Protein AF-A0A1X0R4B8-F1 (afdb_monomer_lite)

InterPro domains:
  IPR018306 Bacteriophage T5, Orf172 DNA-binding [PF10544] (16-63)
  IPR053006 Meiosis-associated regulatory protein [PTHR28094] (1-70)

pLDDT: mean 76.87, std 15.64, range [32.75, 93.5]

Foldseek 3Di:
DQVVQQDAPDPPGHGFKWWKKFFDCVQVPDCVPHGDMDIDGDNDPVVVQVVVCVVSVGRIGTPAIVVGDPDPDPPPDDPD

Radius of gyration: 14.41 Å; chains: 1; bounding box: 30×35×36 Å

Structure (mmCIF, N/CA/C/O backbone):
data_AF-A0A1X0R4B8-F1
#
_entry.id   AF-A0A1X0R4B8-F1
#
loop_
_atom_site.group_PDB
_atom_site.id
_atom_site.type_symbol
_atom_site.label_atom_id
_atom_site.label_alt_id
_atom_site.label_comp_id
_atom_site.label_asym_id
_atom_site.label_entity_id
_atom_site.label_seq_id
_atom_site.pdbx_PDB_ins_code
_atom_site.Cartn_x
_atom_site.Cartn_y
_atom_site.Cartn_z
_atom_site.occupancy
_atom_site.B_iso_or_equiv
_atom_site.auth_seq_id
_atom_site.auth_comp_id
_atom_site.auth_asym_id
_atom_site.auth_atom_id
_atom_site.pdbx_PDB_model_num
ATOM 1 N N . LEU A 1 1 ? -7.265 -11.649 17.223 1.00 59.47 1 LEU A N 1
ATOM 2 C CA . LEU A 1 1 ? -6.205 -11.135 16.325 1.00 59.47 1 LEU A CA 1
ATOM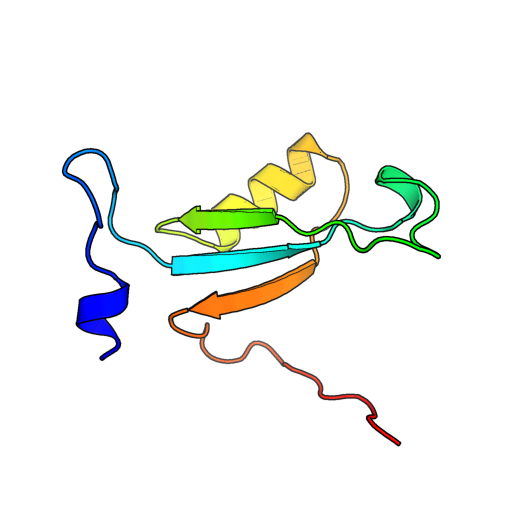 3 C C . LEU A 1 1 ? -6.678 -9.973 15.443 1.00 59.47 1 LEU A C 1
ATOM 5 O O . LEU A 1 1 ? -6.184 -8.876 15.631 1.00 59.47 1 LEU A O 1
ATOM 9 N N . LEU A 1 2 ? -7.665 -10.159 14.553 1.00 66.25 2 LEU A N 1
ATOM 10 C CA . LEU A 1 2 ? -8.096 -9.141 13.566 1.00 66.25 2 LEU A CA 1
ATOM 11 C C . LEU A 1 2 ? -8.405 -7.751 14.157 1.00 66.25 2 LEU A C 1
ATOM 13 O O . LEU A 1 2 ? -7.954 -6.742 13.627 1.00 66.25 2 LEU A O 1
ATOM 17 N N . ARG A 1 3 ? -9.122 -7.685 15.289 1.00 69.25 3 ARG A N 1
ATOM 18 C CA . ARG A 1 3 ? -9.414 -6.410 15.973 1.00 69.25 3 ARG A CA 1
ATOM 19 C C . ARG A 1 3 ? -8.164 -5.687 16.477 1.00 69.25 3 ARG A C 1
ATOM 21 O O . ARG A 1 3 ? -8.149 -4.466 16.436 1.00 69.25 3 ARG A O 1
ATOM 28 N N . GLU A 1 4 ? -7.140 -6.416 16.921 1.00 68.12 4 GLU A N 1
ATOM 29 C CA . GLU A 1 4 ? -5.868 -5.830 17.372 1.00 68.12 4 GLU A CA 1
ATOM 30 C C . GLU A 1 4 ? -5.075 -5.252 16.195 1.00 68.12 4 GLU A C 1
ATOM 32 O O . GLU A 1 4 ? -4.499 -4.179 16.312 1.00 68.12 4 GLU A O 1
ATOM 37 N N . MET A 1 5 ? -5.118 -5.907 15.030 1.00 66.94 5 MET A N 1
ATOM 38 C CA . MET A 1 5 ? -4.419 -5.451 13.819 1.00 66.94 5 MET A CA 1
ATOM 39 C C . MET A 1 5 ? -5.019 -4.172 13.221 1.00 66.94 5 MET A C 1
ATOM 41 O O . MET A 1 5 ? -4.317 -3.400 12.569 1.00 66.94 5 MET A O 1
ATOM 45 N N . MET A 1 6 ? -6.307 -3.919 13.473 1.00 70.94 6 MET A N 1
ATOM 46 C CA . MET A 1 6 ? -6.971 -2.680 13.065 1.00 70.94 6 MET A CA 1
ATOM 47 C C . MET A 1 6 ? -6.763 -1.523 14.046 1.00 70.94 6 MET A C 1
ATOM 49 O O . MET A 1 6 ? -7.176 -0.404 13.738 1.00 70.94 6 MET A O 1
ATOM 53 N N . LYS A 1 7 ? -6.148 -1.751 15.216 1.00 70.69 7 LYS A N 1
ATOM 54 C CA . LYS A 1 7 ? -5.898 -0.669 16.170 1.00 70.69 7 LYS A CA 1
ATOM 55 C C . LYS A 1 7 ? -4.832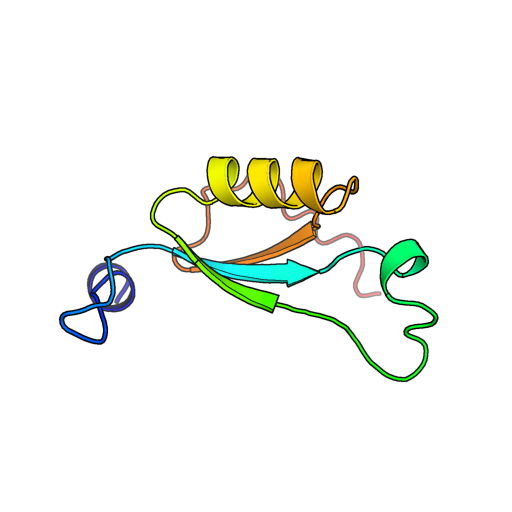 0.294 15.630 1.00 70.69 7 LYS A C 1
ATOM 57 O O . LYS A 1 7 ? -3.878 -0.127 14.962 1.00 70.69 7 LYS A O 1
ATOM 62 N N . PRO A 1 8 ? -4.980 1.598 15.902 1.00 73.75 8 PRO A N 1
ATOM 63 C CA . PRO A 1 8 ? -3.925 2.558 15.618 1.00 73.75 8 PRO A CA 1
ATOM 64 C C . PRO A 1 8 ? -2.674 2.234 16.453 1.00 73.75 8 PRO A C 1
ATOM 66 O O . PRO A 1 8 ? -2.790 1.819 17.604 1.00 73.75 8 PRO A O 1
ATOM 69 N N . LEU A 1 9 ? -1.482 2.374 15.856 1.00 75.75 9 LEU A N 1
ATOM 70 C CA . LEU A 1 9 ? -0.200 2.105 16.537 1.00 75.75 9 LEU A CA 1
ATOM 71 C C . LEU A 1 9 ? 0.346 3.352 17.251 1.00 75.75 9 LEU A C 1
ATOM 73 O O . LEU A 1 9 ? 1.284 3.262 18.037 1.00 75.75 9 LEU A O 1
ATOM 77 N N . SER A 1 10 ? -0.238 4.516 16.970 1.00 80.50 10 SER A N 1
ATOM 78 C CA . SER A 1 10 ? 0.082 5.806 17.571 1.00 80.50 10 SER A CA 1
ATOM 79 C C . SER A 1 10 ? -1.196 6.643 17.677 1.00 80.50 10 SER A C 1
ATOM 81 O O . SER A 1 10 ? -2.164 6.367 16.973 1.00 80.50 10 SER A O 1
ATOM 83 N N . GLU A 1 11 ? -1.215 7.698 18.493 1.00 78.00 11 GLU A N 1
ATOM 84 C CA . GLU A 1 11 ? -2.378 8.605 18.569 1.00 78.00 11 GLU A CA 1
ATOM 85 C C . GLU A 1 11 ? -2.678 9.325 17.243 1.00 78.00 11 GLU A C 1
ATOM 87 O O . GLU A 1 11 ? -3.800 9.769 17.004 1.00 78.00 11 GLU A O 1
ATOM 92 N N . LYS A 1 12 ? -1.672 9.442 16.368 1.00 79.56 12 LYS A N 1
ATOM 93 C CA . LYS A 1 12 ? -1.807 10.049 15.037 1.00 79.56 12 LYS A CA 1
ATOM 94 C C . LYS A 1 12 ? -2.273 9.043 13.989 1.00 79.56 12 LYS A C 1
ATOM 96 O O . LYS A 1 12 ? -2.809 9.444 12.952 1.00 79.56 12 LYS A O 1
ATOM 101 N N . ASP A 1 13 ? -2.062 7.755 14.240 1.00 70.69 13 ASP A N 1
ATOM 102 C CA . ASP A 1 13 ? -2.511 6.699 13.352 1.00 70.69 13 ASP A CA 1
ATOM 103 C C . ASP A 1 13 ? -4.030 6.600 13.432 1.00 70.69 13 ASP A C 1
ATOM 105 O O . ASP A 1 13 ? -4.626 6.582 14.507 1.00 70.69 13 ASP A O 1
ATOM 109 N N . LYS A 1 14 ? -4.675 6.490 12.274 1.00 71.44 14 LYS A N 1
ATOM 110 C CA . LYS A 1 14 ? -6.083 6.101 12.214 1.00 71.44 14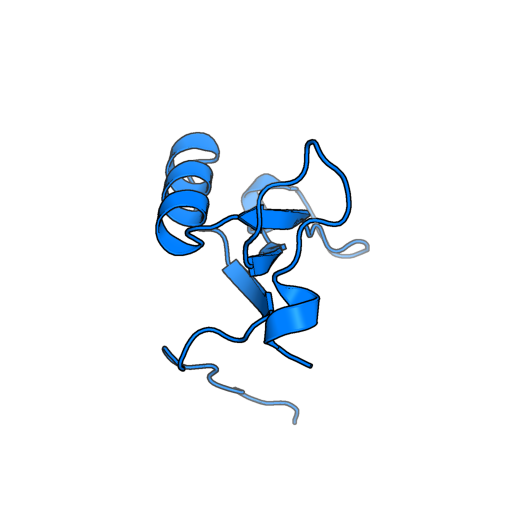 LYS A CA 1
ATOM 111 C C . LYS A 1 14 ? -6.173 4.577 12.095 1.00 71.44 14 LYS A C 1
ATOM 113 O O . LYS A 1 14 ? -5.292 3.975 11.473 1.00 71.44 14 LYS A O 1
ATOM 118 N N . PRO A 1 15 ? -7.211 3.943 12.669 1.00 76.25 15 PRO A N 1
ATOM 119 C CA . PRO A 1 15 ? -7.473 2.525 12.435 1.00 76.25 15 PRO A CA 1
ATOM 120 C C . PRO A 1 15 ? -7.622 2.252 10.933 1.00 76.25 15 PRO A C 1
ATOM 122 O O . PRO A 1 15 ? -7.971 3.158 10.179 1.00 76.25 15 PRO A O 1
ATOM 125 N N . GLY A 1 16 ? -7.377 1.023 10.481 1.00 83.00 16 GLY A N 1
ATOM 126 C CA . GLY A 1 16 ? -7.572 0.666 9.073 1.00 83.00 16 GLY A CA 1
ATOM 127 C C . GLY A 1 16 ? -6.817 -0.577 8.620 1.00 83.00 16 GLY A C 1
ATOM 128 O O . GLY A 1 16 ? -6.079 -1.191 9.389 1.00 83.00 16 GLY A O 1
ATOM 129 N N . PHE A 1 17 ? -7.007 -0.913 7.347 1.00 85.12 17 PHE A N 1
ATOM 130 C CA . PHE A 1 17 ? -6.285 -1.964 6.645 1.00 85.12 17 PHE A CA 1
ATOM 131 C C . PHE A 1 17 ? -4.809 -1.600 6.532 1.00 85.12 17 PHE A C 1
ATOM 133 O O . PHE A 1 17 ? -4.485 -0.474 6.150 1.00 85.12 17 PHE A O 1
ATOM 140 N N . ILE A 1 18 ? -3.932 -2.559 6.807 1.00 88.88 18 ILE A N 1
ATOM 141 C CA . ILE A 1 18 ? -2.551 -2.550 6.323 1.00 88.88 18 ILE A CA 1
ATOM 142 C C . ILE A 1 18 ? -2.591 -3.173 4.931 1.00 88.88 18 ILE A C 1
ATOM 144 O O . ILE A 1 18 ? -3.203 -4.221 4.761 1.00 88.88 18 ILE A O 1
ATOM 148 N N . TYR A 1 19 ? -2.000 -2.535 3.930 1.00 90.44 19 TYR A N 1
ATOM 149 C CA . TYR A 1 19 ? -2.032 -3.039 2.559 1.00 90.44 19 TYR A CA 1
ATOM 150 C C . TYR A 1 19 ? -0.694 -2.827 1.860 1.00 90.44 19 TYR A C 1
ATOM 152 O O . TYR A 1 19 ? 0.015 -1.861 2.156 1.00 90.44 19 TYR A O 1
ATOM 160 N N . ALA A 1 20 ? -0.383 -3.713 0.921 1.00 92.44 20 ALA A N 1
ATOM 161 C CA . ALA A 1 20 ? 0.752 -3.616 0.019 1.00 92.44 20 ALA A CA 1
ATOM 162 C C . ALA A 1 20 ? 0.251 -3.580 -1.427 1.00 92.44 20 ALA A C 1
ATOM 164 O O . ALA A 1 20 ? -0.671 -4.314 -1.787 1.00 92.44 20 ALA A O 1
ATOM 165 N N . TYR A 1 21 ? 0.846 -2.718 -2.247 1.00 92.00 21 TYR A N 1
ATOM 166 C CA . TYR A 1 21 ? 0.555 -2.664 -3.676 1.00 92.00 21 TYR A CA 1
ATOM 167 C C . TYR A 1 21 ? 1.818 -2.427 -4.502 1.00 92.00 21 TYR A C 1
ATOM 169 O O . TYR A 1 21 ? 2.764 -1.793 -4.020 1.00 92.00 21 TYR A O 1
ATOM 177 N N . SER A 1 22 ? 1.798 -2.902 -5.742 1.00 90.12 22 SER A N 1
ATOM 178 C CA . SER A 1 22 ? 2.789 -2.633 -6.787 1.00 90.12 22 SER A CA 1
ATOM 179 C C . SER A 1 22 ? 2.196 -1.734 -7.875 1.00 90.12 22 SER A C 1
ATOM 181 O O . SER A 1 22 ? 0.980 -1.564 -7.999 1.00 90.12 22 SER A O 1
ATOM 183 N N . ILE A 1 23 ? 3.083 -1.108 -8.642 1.00 83.94 23 ILE A N 1
ATOM 184 C CA . ILE A 1 23 ? 2.756 -0.415 -9.891 1.00 83.94 23 ILE A CA 1
ATOM 185 C C . ILE A 1 23 ? 3.600 -1.077 -10.980 1.00 83.94 23 ILE A C 1
ATOM 187 O O . ILE A 1 23 ? 4.739 -1.463 -10.712 1.00 83.94 23 ILE A O 1
ATOM 191 N N . ASP A 1 24 ? 3.032 -1.204 -12.174 1.00 78.62 24 ASP A N 1
ATOM 192 C CA . ASP A 1 24 ? 3.670 -1.791 -13.351 1.00 78.62 24 ASP A CA 1
ATOM 193 C C . ASP A 1 24 ? 5.037 -1.166 -13.678 1.00 78.62 24 ASP A C 1
ATOM 195 O O . ASP A 1 24 ? 5.297 0.030 -13.477 1.00 78.62 24 ASP A O 1
ATOM 199 N N . GLU A 1 25 ? 5.905 -2.019 -14.218 1.00 71.00 25 GLU A N 1
ATOM 200 C CA . GLU A 1 25 ? 7.283 -1.727 -14.606 1.00 71.00 25 GLU A CA 1
ATOM 201 C C . GLU A 1 25 ? 7.400 -0.570 -15.607 1.00 71.00 25 GLU A C 1
ATOM 203 O O . GLU A 1 25 ? 8.377 0.179 -15.584 1.00 71.00 25 GLU A O 1
ATOM 208 N N . SER A 1 26 ? 6.377 -0.348 -16.436 1.00 70.75 26 SER A N 1
ATOM 209 C CA . SER A 1 26 ? 6.285 0.782 -17.369 1.00 70.75 26 SER A CA 1
ATOM 210 C C . SER A 1 26 ? 6.383 2.149 -16.686 1.00 70.75 26 SER A C 1
ATOM 212 O O . SER A 1 26 ? 6.760 3.126 -17.336 1.00 70.75 26 SER A O 1
ATOM 214 N N . ILE A 1 27 ? 6.089 2.236 -15.383 1.00 73.62 27 ILE A N 1
ATOM 215 C CA . ILE A 1 27 ? 6.185 3.475 -14.597 1.00 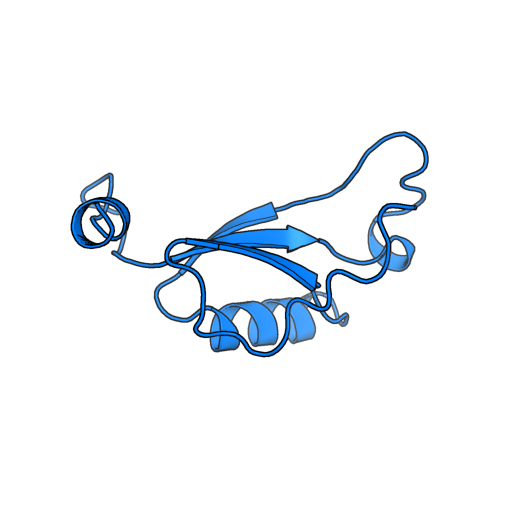73.62 27 ILE A CA 1
ATOM 216 C C . ILE A 1 27 ? 7.442 3.522 -13.740 1.00 73.62 27 ILE A C 1
ATOM 218 O O . ILE A 1 27 ? 8.036 4.586 -13.566 1.00 73.62 27 ILE A O 1
ATOM 222 N N . THR A 1 28 ? 7.843 2.391 -13.174 1.00 74.75 28 THR A N 1
ATOM 223 C CA . THR A 1 28 ? 8.972 2.330 -12.238 1.00 74.75 28 THR A CA 1
ATOM 224 C C . THR A 1 28 ? 10.318 2.115 -12.927 1.00 74.75 28 THR A C 1
ATOM 226 O O . THR A 1 28 ? 11.356 2.252 -12.284 1.00 74.75 28 THR A O 1
ATOM 229 N N . GLY A 1 29 ? 10.307 1.781 -14.220 1.00 73.62 29 GLY A N 1
ATOM 230 C CA . GLY A 1 29 ? 11.472 1.300 -14.951 1.00 73.62 29 GLY A CA 1
ATOM 231 C C . GLY A 1 29 ? 11.712 -0.203 -14.743 1.00 73.62 29 GLY A C 1
ATOM 232 O O . GLY A 1 29 ? 10.929 -0.859 -14.050 1.00 73.62 29 GLY A O 1
ATOM 233 N N . PRO A 1 30 ? 12.795 -0.746 -15.335 1.00 73.62 30 PRO A N 1
ATOM 234 C CA . PRO A 1 30 ? 13.104 -2.175 -15.303 1.00 73.62 30 PRO A CA 1
ATOM 235 C C . PRO A 1 30 ? 13.194 -2.713 -13.871 1.00 73.62 30 PRO A C 1
ATOM 237 O O . PRO A 1 30 ? 13.978 -2.203 -13.065 1.00 73.62 30 PRO A O 1
ATOM 240 N N . GLN A 1 31 ? 12.419 -3.757 -13.568 1.00 70.44 31 GLN A N 1
ATOM 241 C CA . GLN A 1 31 ? 12.375 -4.390 -12.244 1.00 70.44 31 GLN A CA 1
ATOM 242 C C . GLN A 1 31 ? 13.170 -5.706 -12.162 1.00 70.44 31 GLN A C 1
ATOM 244 O O . GLN A 1 31 ? 13.132 -6.380 -11.136 1.00 70.44 31 GLN A O 1
ATOM 249 N N . ASP A 1 32 ? 13.998 -6.020 -13.170 1.00 72.75 32 ASP A N 1
ATOM 250 C CA . ASP A 1 32 ? 14.820 -7.246 -13.268 1.00 72.75 32 ASP A CA 1
ATOM 251 C C . ASP A 1 32 ? 15.652 -7.567 -12.012 1.00 72.75 32 ASP A C 1
ATOM 253 O O . ASP A 1 32 ? 16.026 -8.715 -11.769 1.00 72.75 32 ASP A O 1
ATOM 257 N N . LYS A 1 33 ? 15.995 -6.541 -11.222 1.00 72.62 33 LYS A N 1
ATOM 258 C CA . LYS A 1 33 ? 16.755 -6.671 -9.969 1.00 72.62 33 LYS A CA 1
ATOM 259 C C . LYS A 1 33 ? 15.983 -6.278 -8.713 1.00 72.62 33 LYS A C 1
ATOM 261 O O . LYS A 1 33 ? 16.403 -6.671 -7.626 1.00 72.62 33 LYS A O 1
ATOM 266 N N . PHE A 1 34 ? 14.916 -5.488 -8.825 1.00 74.31 34 PHE A N 1
ATOM 267 C CA . PHE A 1 34 ? 14.242 -4.888 -7.673 1.00 74.31 34 PHE A CA 1
ATOM 268 C C . PHE A 1 34 ? 12.738 -4.803 -7.900 1.00 74.31 34 PHE A C 1
ATOM 270 O O . PHE A 1 34 ? 12.306 -4.228 -8.892 1.00 74.31 34 PHE A O 1
ATOM 277 N N . ALA A 1 35 ? 11.966 -5.295 -6.929 1.00 75.44 35 ALA A N 1
ATOM 278 C CA . ALA A 1 35 ? 10.521 -5.125 -6.899 1.00 75.44 35 ALA A CA 1
ATOM 279 C C . ALA A 1 35 ? 10.142 -3.805 -6.205 1.00 75.44 35 ALA A C 1
ATOM 281 O O . ALA A 1 35 ? 10.552 -3.571 -5.063 1.00 75.44 35 ALA A O 1
ATOM 282 N N . TYR A 1 36 ? 9.332 -2.960 -6.844 1.00 81.56 36 TYR A N 1
ATOM 283 C CA . TYR A 1 36 ? 8.782 -1.755 -6.218 1.00 81.56 36 TYR A CA 1
ATOM 284 C C . TYR A 1 36 ? 7.400 -2.030 -5.630 1.00 81.56 36 TYR A C 1
ATOM 286 O O . TYR A 1 36 ? 6.405 -2.167 -6.340 1.00 81.56 36 TYR A O 1
ATOM 294 N N . PHE A 1 37 ? 7.331 -2.033 -4.302 1.00 87.75 37 PHE A N 1
ATOM 295 C CA . PHE A 1 37 ? 6.084 -2.134 -3.554 1.00 87.75 37 PHE A CA 1
ATOM 296 C C . PHE A 1 37 ? 5.962 -0.990 -2.552 1.00 87.75 37 PHE A C 1
ATOM 298 O O . PHE A 1 37 ? 6.947 -0.492 -2.000 1.00 87.75 37 PHE A O 1
ATOM 305 N N . LYS A 1 38 ? 4.723 -0.581 -2.284 1.00 89.69 38 LYS A N 1
ATOM 306 C CA . LYS A 1 38 ? 4.411 0.369 -1.220 1.00 89.69 38 LYS A CA 1
ATOM 307 C C . LYS A 1 38 ? 3.483 -0.261 -0.204 1.00 89.69 38 LYS A C 1
ATOM 309 O O . LYS A 1 38 ? 2.414 -0.756 -0.546 1.00 89.69 38 LYS A O 1
ATOM 314 N N . ILE A 1 39 ? 3.873 -0.131 1.058 1.00 90.38 39 ILE A N 1
ATOM 315 C CA . ILE A 1 39 ? 3.069 -0.525 2.209 1.00 90.38 39 ILE A CA 1
ATOM 316 C C . ILE A 1 39 ? 2.390 0.723 2.774 1.00 90.38 39 ILE A C 1
ATOM 318 O O . ILE A 1 39 ? 3.009 1.783 2.909 1.00 90.38 39 ILE A O 1
ATOM 322 N N . GLY A 1 40 ? 1.100 0.624 3.078 1.00 88.19 40 GLY A N 1
ATOM 323 C CA . GLY A 1 40 ? 0.318 1.732 3.610 1.00 88.19 40 GLY A CA 1
ATOM 324 C C . GLY A 1 40 ? -0.768 1.296 4.583 1.00 88.19 40 GLY A C 1
ATOM 325 O O . GLY A 1 40 ? -1.048 0.111 4.749 1.00 88.19 40 GLY A O 1
ATOM 326 N N . ARG A 1 41 ? -1.398 2.293 5.216 1.00 87.69 41 ARG A N 1
ATOM 327 C CA . ARG A 1 41 ? -2.607 2.114 6.029 1.00 87.69 41 ARG A CA 1
ATOM 328 C C . ARG A 1 41 ? -3.756 2.953 5.485 1.00 87.69 41 ARG A C 1
ATOM 330 O O . ARG A 1 41 ? -3.541 4.082 5.043 1.00 87.69 41 ARG A O 1
ATOM 337 N N . THR A 1 42 ? -4.968 2.404 5.484 1.00 87.25 42 THR A N 1
ATOM 338 C CA . THR A 1 42 ? -6.182 3.122 5.057 1.00 87.25 42 THR A CA 1
ATOM 339 C C . THR A 1 42 ? -7.444 2.508 5.656 1.00 87.25 42 THR A C 1
ATOM 341 O O . THR A 1 42 ? -7.546 1.295 5.779 1.00 87.25 42 THR A O 1
ATOM 344 N N . ILE A 1 43 ? -8.447 3.330 5.973 1.00 87.81 43 ILE A N 1
ATOM 345 C CA . ILE A 1 43 ? -9.794 2.845 6.335 1.00 87.81 43 ILE A CA 1
ATOM 346 C C . ILE A 1 43 ? -10.575 2.320 5.127 1.00 87.81 43 ILE A C 1
ATOM 348 O O . ILE A 1 43 ? -11.511 1.546 5.288 1.00 87.81 43 ILE A O 1
ATOM 352 N N . ASN A 1 44 ? -10.211 2.759 3.920 1.00 87.75 44 ASN A N 1
ATOM 353 C CA . ASN A 1 44 ? -10.905 2.417 2.686 1.00 87.75 44 ASN A CA 1
ATOM 354 C C . ASN A 1 44 ? -9.873 2.124 1.595 1.00 87.75 44 ASN A C 1
ATOM 356 O O . ASN A 1 44 ? -9.229 3.036 1.063 1.00 87.75 44 ASN A O 1
ATOM 360 N N . LEU A 1 4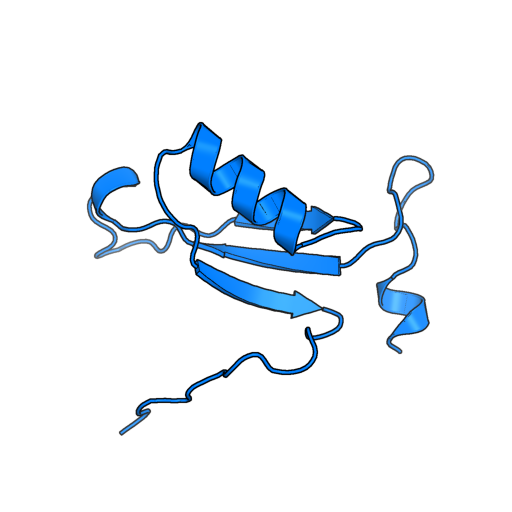5 ? -9.677 0.836 1.311 1.00 88.69 45 LEU A N 1
ATOM 361 C CA . LEU A 1 45 ? -8.678 0.375 0.353 1.00 88.69 45 LEU A CA 1
ATOM 362 C C . LEU A 1 45 ? -9.081 0.708 -1.089 1.00 88.69 45 LEU A C 1
ATOM 364 O O . LEU A 1 45 ? -8.261 1.246 -1.828 1.00 88.69 45 LEU A O 1
ATOM 368 N N . HIS A 1 46 ? -10.354 0.531 -1.454 1.00 90.06 46 HIS A N 1
ATOM 369 C CA . HIS A 1 46 ? -10.865 0.858 -2.792 1.00 90.06 46 HIS A CA 1
ATOM 370 C C . HIS A 1 46 ? -10.681 2.337 -3.144 1.00 90.06 46 HIS A C 1
ATOM 372 O O . HIS A 1 46 ? -10.122 2.673 -4.187 1.00 90.06 46 HIS A O 1
ATOM 378 N N . GLN A 1 47 ? -11.086 3.242 -2.248 1.00 91.75 47 GLN A N 1
ATOM 379 C CA . GLN A 1 47 ? -10.910 4.680 -2.461 1.00 91.75 47 GLN A CA 1
ATOM 380 C C . GLN A 1 47 ? -9.425 5.052 -2.556 1.00 91.75 47 GLN A C 1
ATOM 382 O O . GLN A 1 47 ? -9.035 5.913 -3.348 1.00 91.75 47 GLN A O 1
ATOM 387 N N . ARG A 1 48 ? -8.574 4.405 -1.751 1.00 91.88 48 ARG A N 1
ATOM 388 C CA . ARG A 1 48 ? -7.133 4.649 -1.761 1.00 91.88 48 ARG A CA 1
ATOM 389 C C . ARG A 1 48 ? -6.488 4.199 -3.070 1.00 91.88 48 ARG A C 1
ATOM 391 O O . ARG A 1 48 ? -5.708 4.976 -3.614 1.00 91.88 48 ARG A O 1
ATOM 398 N N . MET A 1 49 ? -6.832 3.016 -3.577 1.00 92.12 49 MET A N 1
ATOM 399 C CA . MET A 1 49 ? -6.349 2.516 -4.869 1.00 92.12 49 MET A CA 1
ATOM 400 C C . MET A 1 49 ? -6.855 3.370 -6.030 1.00 92.12 49 MET A C 1
ATOM 402 O O . MET A 1 49 ? -6.046 3.787 -6.846 1.00 92.12 49 MET A O 1
ATOM 406 N N . SER A 1 50 ? -8.126 3.784 -6.024 1.00 93.50 50 SER A N 1
ATOM 407 C CA . SER A 1 50 ? -8.664 4.720 -7.026 1.00 93.50 50 SER A CA 1
ATOM 408 C C . SER A 1 50 ? -7.905 6.057 -7.059 1.00 93.50 50 SER A C 1
ATOM 410 O O . SER A 1 50 ? -7.604 6.596 -8.126 1.00 93.50 50 SER A O 1
ATOM 412 N N . ASN A 1 51 ? -7.527 6.590 -5.891 1.00 92.88 51 ASN A N 1
ATOM 413 C CA . ASN A 1 51 ? -6.712 7.803 -5.818 1.00 92.88 51 ASN A CA 1
ATOM 414 C C . ASN A 1 51 ? -5.299 7.587 -6.378 1.00 92.88 51 ASN A C 1
ATOM 416 O O . ASN A 1 51 ? -4.806 8.450 -7.100 1.00 92.88 51 ASN A O 1
ATOM 420 N N . VAL A 1 52 ? -4.659 6.458 -6.053 1.00 90.31 52 VAL A N 1
ATOM 421 C CA . VAL A 1 52 ? -3.348 6.098 -6.614 1.00 90.31 52 VAL A CA 1
ATOM 422 C C . VAL A 1 52 ? -3.448 5.968 -8.130 1.00 90.31 52 VAL A C 1
ATOM 424 O O . VAL A 1 52 ? -2.659 6.599 -8.827 1.00 90.31 52 VAL A O 1
ATOM 427 N N . ALA A 1 53 ? -4.465 5.267 -8.635 1.00 91.25 53 ALA A N 1
ATOM 428 C CA . ALA A 1 53 ? -4.683 5.082 -10.061 1.00 91.25 53 ALA A CA 1
ATOM 429 C C . ALA A 1 53 ? -4.820 6.409 -10.806 1.00 91.25 53 ALA A C 1
ATOM 431 O O . ALA A 1 53 ? -4.152 6.644 -11.810 1.00 91.25 53 ALA A O 1
ATOM 432 N N . ARG A 1 54 ? -5.609 7.339 -10.257 1.00 92.44 54 ARG A N 1
ATOM 433 C CA . ARG A 1 54 ? -5.773 8.678 -10.833 1.00 92.44 54 ARG A CA 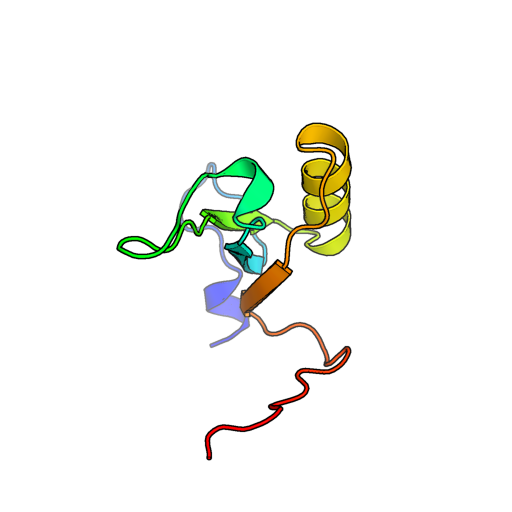1
ATOM 434 C C . ARG A 1 54 ? -4.482 9.500 -10.804 1.00 92.44 54 ARG A C 1
ATOM 436 O O . ARG A 1 54 ? -4.202 10.219 -11.759 1.00 92.44 54 ARG A O 1
ATOM 443 N N . THR A 1 55 ? -3.714 9.436 -9.717 1.00 89.19 55 THR A N 1
ATOM 444 C CA . THR A 1 55 ? -2.485 10.231 -9.556 1.00 89.19 55 THR A CA 1
ATOM 445 C C . THR A 1 55 ? -1.334 9.690 -10.401 1.00 89.19 55 THR A C 1
ATOM 447 O O . THR A 1 55 ? -0.637 10.471 -11.043 1.00 89.19 55 THR A O 1
ATOM 450 N N . CYS A 1 56 ? -1.150 8.373 -10.422 1.00 84.06 56 CYS A N 1
ATOM 451 C CA . CYS A 1 56 ? -0.085 7.701 -11.165 1.00 84.06 56 CYS A CA 1
ATOM 452 C C . CYS A 1 56 ? -0.471 7.405 -12.623 1.00 84.06 56 CYS A C 1
ATOM 454 O O . CYS A 1 56 ? 0.395 7.027 -13.402 1.00 84.06 56 CYS A O 1
ATOM 456 N N . ARG A 1 57 ? -1.747 7.604 -12.996 1.00 86.06 57 ARG A N 1
ATOM 457 C CA . ARG A 1 57 ? -2.340 7.255 -14.303 1.00 86.06 57 ARG A CA 1
ATOM 458 C C . ARG A 1 57 ? -2.172 5.776 -14.662 1.00 86.06 57 ARG A C 1
ATOM 460 O O . ARG A 1 57 ? -1.961 5.442 -15.824 1.00 86.06 57 ARG A O 1
ATOM 467 N N . HIS A 1 58 ? -2.250 4.910 -13.656 1.00 83.88 58 HIS A N 1
ATOM 468 C CA . HIS A 1 58 ? -2.013 3.481 -13.810 1.00 83.88 58 HIS A CA 1
ATOM 469 C C . HIS A 1 58 ? -2.642 2.681 -12.684 1.00 83.88 58 HIS A C 1
ATOM 471 O O . HIS A 1 58 ? -2.589 3.111 -11.534 1.00 83.88 58 HIS A O 1
ATOM 477 N N . GLU A 1 59 ? -3.197 1.520 -13.006 1.00 86.62 59 GLU A N 1
ATOM 478 C CA . GLU A 1 59 ? -3.926 0.709 -12.039 1.00 86.62 59 GLU A CA 1
ATOM 479 C C . GLU A 1 59 ? -2.955 -0.001 -11.077 1.00 86.62 59 GLU A C 1
ATOM 481 O O . GLU A 1 59 ? -2.129 -0.794 -11.524 1.00 86.62 59 GLU A O 1
ATOM 486 N N . PRO A 1 60 ? -2.995 0.283 -9.763 1.00 90.06 60 PRO A N 1
ATOM 487 C CA . PRO A 1 60 ? -2.149 -0.412 -8.803 1.00 90.06 60 PRO A CA 1
ATOM 488 C C . PRO A 1 60 ? -2.656 -1.839 -8.569 1.00 90.06 60 PRO A C 1
ATOM 490 O O . PRO A 1 60 ? -3.850 -2.054 -8.354 1.00 90.06 60 PRO A O 1
ATOM 493 N N . GLU A 1 61 ? -1.742 -2.801 -8.508 1.00 90.25 61 GLU A N 1
ATOM 494 C CA . GLU A 1 61 ? -2.064 -4.171 -8.118 1.00 90.25 61 GLU A CA 1
ATOM 495 C C . GLU A 1 61 ? -1.935 -4.310 -6.600 1.00 90.25 61 GLU A C 1
ATOM 497 O O . GLU A 1 61 ? -0.864 -4.108 -6.024 1.00 90.25 61 GLU A O 1
ATOM 502 N N . VAL A 1 62 ? -3.039 -4.634 -5.924 1.00 90.31 62 VAL A N 1
ATOM 503 C CA . VAL A 1 62 ? -3.009 -4.934 -4.489 1.00 90.31 62 VAL A CA 1
ATOM 504 C C . VAL A 1 62 ? -2.482 -6.350 -4.304 1.00 90.31 62 VAL A C 1
ATOM 506 O O . VAL A 1 62 ? -3.178 -7.313 -4.610 1.00 90.31 62 VAL A O 1
ATOM 509 N N . ILE A 1 63 ? -1.279 -6.455 -3.746 1.00 91.31 63 ILE A N 1
ATOM 510 C CA . ILE A 1 63 ? -0.612 -7.730 -3.466 1.00 91.31 63 ILE A CA 1
ATOM 511 C C . ILE A 1 63 ? -1.232 -8.375 -2.226 1.00 91.31 63 ILE A C 1
ATOM 513 O O . ILE A 1 63 ? -1.549 -9.560 -2.213 1.00 91.31 63 ILE A O 1
ATOM 517 N N . GLU A 1 64 ? -1.419 -7.584 -1.167 1.00 90.31 64 GLU A N 1
ATOM 518 C CA . GLU A 1 64 ? -1.936 -8.087 0.101 1.00 90.31 64 GLU A CA 1
ATOM 519 C C . GLU A 1 64 ? -2.662 -6.995 0.888 1.00 90.31 64 GLU A C 1
ATOM 521 O O . GLU A 1 64 ? -2.344 -5.804 0.807 1.00 90.31 64 GLU A O 1
ATOM 526 N N . SER A 1 65 ? -3.645 -7.411 1.686 1.00 90.25 65 SER A N 1
ATOM 527 C CA . SER A 1 65 ? -4.302 -6.555 2.667 1.00 90.25 65 SER A CA 1
ATOM 528 C C . SER A 1 65 ? -4.614 -7.325 3.942 1.00 90.25 65 SER A C 1
ATOM 530 O O . SER A 1 65 ? -4.940 -8.510 3.909 1.00 90.25 65 SER A O 1
ATOM 532 N N . ILE A 1 66 ? -4.513 -6.633 5.074 1.00 86.38 66 ILE A N 1
ATOM 533 C CA . ILE A 1 66 ? -4.806 -7.166 6.396 1.00 86.38 66 ILE A CA 1
ATOM 534 C C . ILE A 1 66 ? -5.705 -6.169 7.149 1.00 86.38 66 ILE A C 1
ATOM 536 O O . ILE A 1 66 ? -5.297 -5.024 7.356 1.00 86.38 66 ILE A O 1
ATOM 540 N N . PRO A 1 67 ? -6.906 -6.574 7.601 1.00 82.56 67 PRO A N 1
ATOM 541 C CA . PRO A 1 67 ? -7.515 -7.881 7.360 1.00 82.56 67 PRO A CA 1
ATOM 542 C C . PRO A 1 67 ? -7.779 -8.117 5.867 1.00 82.56 67 PRO A C 1
ATOM 544 O O . PRO A 1 67 ? -8.022 -7.161 5.133 1.00 82.56 67 PRO A O 1
ATOM 547 N N . SER A 1 68 ? -7.711 -9.373 5.424 1.00 81.62 68 SER A N 1
ATOM 548 C CA . SER A 1 68 ? -7.936 -9.720 4.019 1.00 81.62 68 SER A CA 1
ATOM 549 C C . SER A 1 68 ? -9.302 -9.217 3.570 1.00 81.62 68 SER A C 1
ATOM 551 O O . SER A 1 68 ? -10.305 -9.413 4.266 1.00 81.62 68 SER A O 1
ATOM 553 N N . LEU A 1 69 ? -9.347 -8.551 2.417 1.00 71.00 69 LEU A N 1
ATOM 554 C CA . LEU A 1 69 ? -10.620 -8.215 1.796 1.00 71.00 69 LEU A CA 1
ATOM 555 C C . LEU A 1 69 ? -11.394 -9.512 1.499 1.00 71.00 69 LEU A C 1
ATOM 557 O O . LEU A 1 69 ? -10.786 -10.491 1.061 1.00 71.00 69 LEU A O 1
ATOM 561 N N . PRO A 1 70 ? -12.719 -9.551 1.724 1.00 64.94 70 PRO A N 1
ATOM 562 C CA . PRO A 1 70 ? -13.532 -10.691 1.325 1.00 64.94 70 PRO A CA 1
ATOM 563 C C . PRO A 1 70 ? -13.396 -10.879 -0.190 1.00 64.94 70 PRO A C 1
ATOM 565 O O . PRO A 1 70 ? -13.784 -10.009 -0.963 1.00 64.94 70 PRO A O 1
ATOM 568 N N . ASN A 1 71 ? -12.767 -11.991 -0.572 1.00 51.84 71 ASN A N 1
ATOM 569 C CA . ASN A 1 71 ? -12.317 -12.357 -1.913 1.00 51.84 71 ASN A CA 1
ATOM 570 C C . ASN A 1 71 ? -13.138 -11.762 -3.071 1.00 51.84 71 ASN A C 1
ATOM 572 O O . ASN A 1 71 ? -14.145 -12.329 -3.488 1.00 51.84 71 ASN A O 1
ATOM 576 N N . THR A 1 72 ? -12.607 -10.726 -3.714 1.00 50.12 72 THR A N 1
ATOM 577 C CA . THR A 1 72 ? -12.706 -10.599 -5.172 1.00 50.12 72 THR A CA 1
ATOM 578 C C . THR A 1 72 ? -11.451 -11.221 -5.778 1.00 50.12 72 THR A C 1
ATOM 580 O O . THR A 1 72 ? -10.528 -10.521 -6.166 1.00 50.12 72 THR A O 1
ATOM 583 N N . GLY A 1 73 ? -11.412 -12.558 -5.779 1.00 44.66 73 GLY A N 1
ATOM 584 C CA . GLY A 1 73 ? -10.557 -13.385 -6.636 1.00 44.66 73 GLY A CA 1
ATOM 585 C C . GLY A 1 73 ? -9.038 -13.220 -6.517 1.00 44.66 73 GLY A C 1
ATOM 586 O O . GLY A 1 73 ? -8.415 -12.763 -7.468 1.00 44.66 73 GLY A O 1
ATOM 587 N N . MET A 1 74 ? -8.422 -13.748 -5.452 1.00 45.25 74 MET A N 1
ATOM 588 C CA . MET A 1 74 ? -7.080 -14.330 -5.604 1.00 45.25 74 MET A CA 1
ATOM 589 C C . MET A 1 74 ? -7.226 -15.546 -6.522 1.00 45.25 74 MET A C 1
ATOM 591 O O . MET A 1 74 ? -7.590 -16.638 -6.089 1.00 45.25 74 MET A O 1
ATOM 595 N N . GLN A 1 75 ? -7.030 -15.343 -7.824 1.00 40.22 75 GLN A N 1
ATOM 596 C CA . GLN A 1 75 ? -6.644 -16.444 -8.688 1.00 40.22 75 GLN A CA 1
ATOM 597 C C . GLN A 1 75 ? -5.173 -16.722 -8.396 1.00 40.22 75 GLN A C 1
ATOM 599 O O . GLN A 1 75 ? -4.300 -16.088 -8.979 1.00 40.22 75 GLN A O 1
ATOM 604 N N . ASP A 1 76 ? -4.918 -17.691 -7.517 1.00 42.50 76 ASP A N 1
ATOM 605 C CA . ASP A 1 76 ? -3.685 -18.475 -7.547 1.00 42.50 76 ASP A CA 1
ATOM 606 C C . ASP A 1 76 ? -3.598 -19.142 -8.926 1.00 42.50 76 ASP A C 1
ATOM 608 O O . ASP A 1 76 ? -4.048 -20.268 -9.150 1.00 42.50 76 ASP A O 1
ATOM 612 N N . LYS A 1 77 ? -3.087 -18.408 -9.913 1.00 43.69 77 LYS A N 1
ATOM 613 C CA . LYS A 1 77 ? -2.742 -18.955 -11.218 1.00 43.69 77 LYS A CA 1
ATOM 614 C C . LYS A 1 77 ? -1.260 -19.290 -11.209 1.00 43.69 77 LYS A C 1
ATOM 616 O O . LYS A 1 77 ? -0.427 -18.483 -11.588 1.00 43.69 77 LYS A O 1
ATOM 621 N N . ASN A 1 78 ? -1.012 -20.554 -10.875 1.00 34.53 78 ASN A N 1
ATOM 622 C CA . ASN A 1 78 ? 0.186 -21.335 -11.178 1.00 34.53 78 ASN A CA 1
ATOM 623 C C . ASN A 1 78 ? 1.467 -20.947 -10.428 1.00 34.53 78 ASN A C 1
ATOM 625 O O . ASN A 1 78 ? 2.331 -20.257 -10.956 1.00 34.53 78 ASN A O 1
ATOM 629 N N . LEU A 1 79 ? 1.657 -21.583 -9.271 1.00 37.03 79 LEU A N 1
ATOM 630 C CA . LEU A 1 79 ? 2.966 -22.132 -8.934 1.00 37.03 79 LEU A CA 1
ATOM 631 C C . LEU A 1 79 ? 3.015 -23.561 -9.513 1.00 37.03 79 LEU A C 1
ATOM 633 O O . LEU A 1 79 ? 2.422 -24.485 -8.955 1.00 37.03 79 LEU A O 1
ATOM 637 N N . LYS A 1 80 ? 3.628 -23.711 -10.688 1.00 32.75 80 LYS A N 1
ATOM 638 C CA . LYS A 1 80 ? 4.063 -24.990 -11.263 1.00 32.75 80 LYS A CA 1
ATOM 639 C C . LYS A 1 80 ? 5.545 -24.895 -11.569 1.00 32.75 80 LYS A C 1
ATOM 641 O O . LYS A 1 80 ? 5.946 -23.820 -12.064 1.00 32.75 80 LYS A O 1
#

Secondary structure (DSSP, 8-state):
-HHHHTS-SSTTPPP-EEEEEE--HHHH---SS---EEEEEES-HHHHHHHHHHHHTSPPEEEEEESPPS-S--------

Sequence (80 aa):
LLREMMKPLSEKDKPGFIYAYSIDESITGPQDKFAYFKIGRTINLHQRMSNVARTCRHEPEVIESIPSLPNTGMQDKNLK

Organism: NCBI:txid86635